Protein AF-A0ABD1BHJ0-F1 (afdb_monomer_lite)

Structure (mmCIF, N/CA/C/O backbone):
data_AF-A0ABD1BHJ0-F1
#
_entry.id   AF-A0ABD1BHJ0-F1
#
loop_
_atom_site.group_PDB
_atom_site.id
_atom_site.type_symbol
_atom_site.label_atom_id
_atom_site.label_alt_id
_atom_site.label_comp_id
_atom_site.label_asym_id
_atom_site.label_entity_id
_atom_site.label_seq_id
_atom_site.pdbx_PDB_ins_code
_atom_site.Cartn_x
_atom_site.Cartn_y
_atom_site.Cartn_z
_atom_site.occupancy
_atom_site.B_iso_or_equiv
_atom_site.auth_seq_id
_atom_site.auth_comp_id
_atom_site.auth_asym_id
_atom_site.auth_atom_id
_atom_site.pdbx_PDB_model_num
ATOM 1 N N . MET A 1 1 ? -0.507 20.090 8.383 1.00 44.88 1 MET A N 1
ATOM 2 C CA . MET A 1 1 ? 0.270 19.363 9.413 1.00 44.88 1 MET A CA 1
ATOM 3 C C . MET A 1 1 ? 1.602 20.083 9.588 1.00 44.88 1 MET A C 1
ATOM 5 O O . MET A 1 1 ? 2.180 20.450 8.573 1.00 44.88 1 MET A O 1
ATOM 9 N N . ARG A 1 2 ? 2.064 20.351 10.818 1.00 35.56 2 ARG A N 1
ATOM 10 C CA . ARG A 1 2 ? 3.440 20.826 11.060 1.00 35.56 2 ARG A CA 1
ATOM 11 C C . ARG A 1 2 ? 4.294 19.608 11.395 1.00 35.56 2 ARG A C 1
ATOM 13 O O . ARG A 1 2 ? 4.164 19.070 12.486 1.00 35.56 2 ARG A O 1
ATOM 20 N N . ILE A 1 3 ? 5.102 19.178 10.435 1.00 48.72 3 ILE A N 1
ATOM 21 C CA . ILE A 1 3 ? 6.221 18.261 10.664 1.00 48.72 3 ILE A CA 1
ATOM 22 C C . ILE A 1 3 ? 7.439 19.158 10.940 1.00 48.72 3 ILE A C 1
ATOM 24 O O . ILE A 1 3 ? 7.550 20.226 10.326 1.00 48.72 3 ILE A O 1
ATOM 28 N N . SER A 1 4 ? 8.280 18.794 11.909 1.00 44.16 4 SER A N 1
ATOM 29 C CA . SER A 1 4 ? 9.524 19.509 12.232 1.00 44.16 4 SER A CA 1
ATOM 30 C C . SER A 1 4 ? 10.478 19.533 11.030 1.00 44.16 4 SER A C 1
ATOM 32 O O . SER A 1 4 ? 10.348 18.736 10.101 1.00 44.16 4 SER A O 1
ATOM 34 N N . LYS A 1 5 ? 11.405 20.499 11.016 1.00 46.59 5 LYS A N 1
ATOM 35 C CA . LYS A 1 5 ? 12.392 20.677 9.930 1.00 46.59 5 LYS A CA 1
ATOM 36 C C . LYS A 1 5 ? 13.788 20.154 10.282 1.00 46.59 5 LYS A C 1
ATOM 38 O O . LYS A 1 5 ? 14.719 20.341 9.505 1.00 46.59 5 LYS A O 1
ATOM 43 N N . ASP A 1 6 ? 13.912 19.534 11.442 1.00 47.56 6 ASP A N 1
ATOM 44 C CA . ASP A 1 6 ? 15.145 18.986 11.983 1.00 47.56 6 ASP A CA 1
ATOM 45 C C . ASP A 1 6 ? 15.348 17.567 11.418 1.00 47.56 6 ASP A C 1
ATOM 47 O O . ASP A 1 6 ? 14.380 16.825 11.254 1.00 47.56 6 ASP A O 1
ATOM 51 N N . ASP A 1 7 ? 16.583 17.209 11.049 1.00 54.78 7 ASP A N 1
ATOM 52 C CA . ASP A 1 7 ? 16.909 16.051 10.184 1.00 54.78 7 ASP A CA 1
ATOM 53 C C . ASP A 1 7 ? 16.924 14.696 10.936 1.00 54.78 7 ASP A C 1
ATOM 55 O O . ASP A 1 7 ? 17.779 13.835 10.721 1.00 54.78 7 ASP A O 1
ATOM 59 N N . GLU A 1 8 ? 15.973 14.514 11.856 1.00 54.75 8 GLU A N 1
ATOM 60 C CA . GLU A 1 8 ? 15.763 13.289 12.635 1.00 54.75 8 GLU A CA 1
ATOM 61 C C . GLU A 1 8 ? 14.581 12.484 12.065 1.00 54.75 8 GLU A C 1
ATOM 63 O O . GLU A 1 8 ? 13.489 13.014 11.884 1.00 54.75 8 GLU A O 1
ATOM 68 N N . ASP A 1 9 ? 14.829 11.201 11.762 1.00 62.19 9 ASP A N 1
ATOM 69 C CA . ASP A 1 9 ? 13.887 10.167 11.289 1.00 62.19 9 ASP A CA 1
ATOM 70 C C . ASP A 1 9 ? 12.600 10.636 10.571 1.00 62.19 9 ASP A C 1
ATOM 72 O O . ASP A 1 9 ? 11.568 10.919 11.179 1.00 62.19 9 ASP A O 1
ATOM 76 N N . VAL A 1 10 ? 12.601 10.567 9.233 1.00 66.62 10 VAL A N 1
ATOM 77 C CA . VAL A 1 10 ? 11.396 10.762 8.404 1.00 66.62 10 VAL A CA 1
ATOM 78 C C . VAL A 1 10 ? 10.384 9.630 8.650 1.00 66.62 10 VAL A C 1
ATOM 80 O O . VAL A 1 10 ? 10.408 8.591 7.987 1.00 66.62 10 VAL A O 1
ATOM 83 N N . VAL A 1 11 ? 9.477 9.832 9.609 1.00 74.62 11 VAL A N 1
ATOM 84 C CA . VAL A 1 11 ? 8.446 8.854 9.988 1.00 74.62 11 VAL A CA 1
ATOM 85 C C . VAL A 1 11 ? 7.331 8.771 8.938 1.00 74.62 11 VAL A C 1
ATOM 87 O O . VAL A 1 11 ? 6.701 9.768 8.581 1.00 74.62 11 VAL A O 1
ATOM 90 N N . ARG A 1 12 ? 7.023 7.550 8.487 1.00 77.69 12 ARG A N 1
ATOM 91 C CA . ARG A 1 12 ? 5.856 7.253 7.641 1.00 77.69 12 ARG A CA 1
ATOM 92 C C . ARG A 1 12 ? 4.585 7.175 8.494 1.00 77.69 12 ARG A C 1
ATOM 94 O O . ARG A 1 12 ? 4.570 6.500 9.520 1.00 77.69 12 ARG A O 1
ATOM 101 N N . VAL A 1 13 ? 3.502 7.813 8.047 1.00 84.62 13 VAL A N 1
ATOM 102 C CA . VAL A 1 13 ? 2.197 7.803 8.735 1.00 84.62 13 VAL A CA 1
ATOM 103 C C . VAL A 1 13 ? 1.048 7.460 7.788 1.00 84.62 13 VAL A C 1
ATOM 105 O O . VAL A 1 13 ? 1.082 7.805 6.607 1.00 84.62 13 VAL A O 1
ATOM 108 N N . ILE A 1 14 ? -0.004 6.838 8.324 1.00 86.25 14 ILE A N 1
ATOM 109 C CA . ILE A 1 14 ? -1.351 6.871 7.732 1.00 86.25 14 ILE A CA 1
ATOM 110 C C . ILE A 1 14 ? -2.115 8.011 8.397 1.00 86.25 14 ILE A C 1
ATOM 112 O O . ILE A 1 14 ? -2.077 8.140 9.617 1.00 86.25 14 ILE A O 1
ATOM 116 N N . PHE A 1 15 ? -2.843 8.802 7.611 1.00 86.56 15 PHE A N 1
ATOM 117 C CA . PHE A 1 15 ? -3.693 9.891 8.088 1.00 86.56 15 PHE A CA 1
ATOM 118 C C . PHE A 1 15 ? -5.139 9.676 7.629 1.00 86.56 15 PHE A C 1
ATOM 120 O O . PHE A 1 15 ? -5.381 9.398 6.455 1.00 86.56 15 PHE A O 1
ATOM 127 N N . ASN A 1 16 ? -6.096 9.824 8.546 1.00 86.31 16 ASN A N 1
ATOM 128 C CA . ASN A 1 16 ? -7.523 9.847 8.245 1.00 86.31 16 ASN A CA 1
ATOM 129 C C . ASN A 1 16 ? -7.983 11.315 8.132 1.00 86.31 16 ASN A C 1
ATOM 131 O O . ASN A 1 16 ? -8.152 11.975 9.161 1.00 86.31 16 ASN A O 1
ATOM 135 N N . PRO A 1 17 ? -8.217 11.848 6.917 1.00 87.62 17 PRO A N 1
ATOM 136 C CA . PRO A 1 17 ? -8.591 13.251 6.738 1.00 87.62 17 PRO A CA 1
ATOM 137 C C . PRO A 1 17 ? -9.986 13.587 7.279 1.00 87.62 17 PRO A C 1
ATOM 139 O O . PRO A 1 17 ? -10.255 14.753 7.551 1.00 87.62 17 PRO A O 1
ATOM 142 N N . SER A 1 18 ? -10.863 12.594 7.464 1.00 90.44 18 SER A N 1
ATOM 143 C CA . SER A 1 18 ? -12.222 12.793 7.982 1.00 90.44 18 SER A CA 1
ATOM 144 C C . SER A 1 18 ? -12.286 12.867 9.510 1.00 90.44 18 SER A C 1
ATOM 146 O O . SER A 1 18 ? -13.229 13.449 10.037 1.00 90.44 18 SER A O 1
ATOM 148 N N . THR A 1 19 ? -11.305 12.304 10.228 1.00 93.81 19 THR A N 1
ATOM 149 C CA . THR A 1 19 ? -11.238 12.359 11.706 1.00 93.81 19 THR A CA 1
ATOM 150 C C . THR A 1 19 ? -10.041 13.144 12.244 1.00 93.81 19 THR A C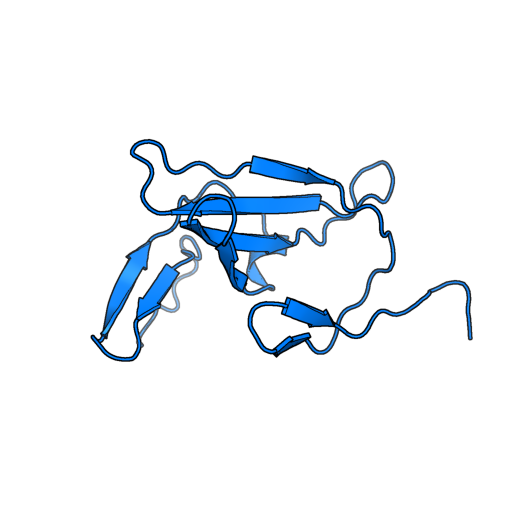 1
ATOM 152 O O . THR A 1 19 ? -9.971 13.401 13.444 1.00 93.81 19 THR A O 1
ATOM 155 N N . GLY A 1 20 ? -9.077 13.507 11.392 1.00 90.69 20 GLY A N 1
ATOM 156 C CA . GLY A 1 20 ? -7.822 14.151 11.792 1.00 90.69 20 GLY A CA 1
ATOM 157 C C . GLY A 1 20 ? -6.835 13.224 12.519 1.00 90.69 20 GLY A C 1
ATOM 158 O O . GLY A 1 20 ? -5.765 13.674 12.929 1.00 90.69 20 GLY A O 1
ATOM 159 N N . GLN A 1 21 ? -7.172 11.943 12.687 1.00 89.56 21 GLN A N 1
ATOM 160 C CA . GLN A 1 21 ? -6.328 10.955 13.360 1.00 89.56 21 GLN A CA 1
ATOM 161 C C . GLN A 1 21 ? -5.203 10.469 12.440 1.00 89.56 21 GLN A C 1
ATOM 163 O O . GLN A 1 21 ? -5.351 10.429 11.217 1.00 89.56 21 GLN A O 1
ATOM 168 N N . TYR A 1 22 ? -4.091 10.036 13.030 1.00 89.31 22 TYR A N 1
ATOM 169 C CA . TYR A 1 22 ? -3.000 9.382 12.314 1.00 89.31 22 TYR A CA 1
ATOM 170 C C . TYR A 1 22 ? -2.454 8.189 13.099 1.00 89.31 22 TYR A C 1
ATOM 172 O O . TYR A 1 22 ? -2.619 8.104 14.315 1.00 89.31 22 TYR A O 1
ATOM 180 N N . ALA A 1 23 ? -1.790 7.283 12.386 1.00 86.12 23 ALA A N 1
ATOM 181 C CA . ALA A 1 23 ? -1.020 6.182 12.948 1.00 86.12 23 ALA A CA 1
ATOM 182 C C . ALA A 1 23 ? 0.391 6.197 12.352 1.00 86.12 23 ALA A C 1
ATOM 184 O O . ALA A 1 23 ? 0.556 6.390 11.145 1.00 86.12 23 ALA A O 1
ATOM 185 N N . ILE A 1 24 ? 1.399 5.996 13.199 1.00 85.69 24 ILE A N 1
ATOM 186 C CA . ILE A 1 24 ? 2.792 5.805 12.782 1.00 85.69 24 ILE A CA 1
ATOM 187 C C . ILE A 1 24 ? 2.944 4.389 12.218 1.00 85.69 24 ILE A C 1
ATOM 189 O O . ILE A 1 24 ? 2.425 3.435 12.796 1.00 85.69 24 ILE A O 1
ATOM 193 N N . LEU A 1 25 ? 3.636 4.260 11.086 1.00 83.12 25 LEU A N 1
ATOM 194 C CA . LEU A 1 25 ? 3.990 2.966 10.507 1.00 83.12 25 LEU A CA 1
ATOM 195 C C . LEU A 1 25 ? 5.341 2.468 11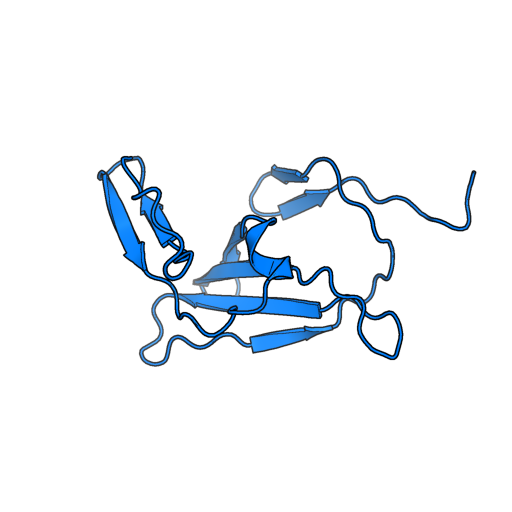.049 1.00 83.12 25 LEU A C 1
ATOM 197 O O . LEU A 1 25 ? 6.170 3.294 11.440 1.00 83.12 25 LEU A O 1
ATOM 201 N N . PRO A 1 26 ? 5.594 1.145 11.046 1.00 83.25 26 PRO A N 1
ATOM 202 C CA . PRO A 1 26 ? 6.874 0.584 11.467 1.00 83.25 26 PRO A CA 1
ATOM 203 C C . PRO A 1 26 ? 8.077 1.183 10.702 1.00 83.25 26 PRO A C 1
ATOM 205 O O . PRO A 1 26 ? 7.962 1.445 9.496 1.00 83.25 26 PRO A O 1
ATOM 208 N N . PRO A 1 27 ? 9.206 1.445 11.394 1.00 71.44 27 PRO A N 1
ATOM 209 C CA . PRO A 1 27 ? 10.306 2.287 10.906 1.00 71.44 27 PRO A CA 1
ATOM 210 C C . PRO A 1 27 ? 11.350 1.547 10.053 1.00 71.44 27 PRO A C 1
ATOM 212 O O . PRO A 1 27 ? 12.353 2.139 9.664 1.00 71.44 27 PRO A O 1
ATOM 215 N N . ASP A 1 28 ? 11.152 0.259 9.793 1.00 66.81 28 ASP A N 1
ATOM 216 C CA . ASP A 1 28 ? 12.075 -0.660 9.120 1.00 66.81 28 ASP A CA 1
ATOM 217 C C . ASP A 1 28 ? 12.299 -0.342 7.627 1.00 66.81 28 ASP A C 1
ATOM 219 O O . ASP A 1 28 ? 13.350 -0.680 7.088 1.00 66.81 28 ASP A O 1
ATOM 223 N N . LEU A 1 29 ? 11.433 0.462 6.992 1.00 66.69 29 LEU A N 1
ATOM 224 C CA . LEU A 1 29 ? 11.687 1.075 5.672 1.00 66.6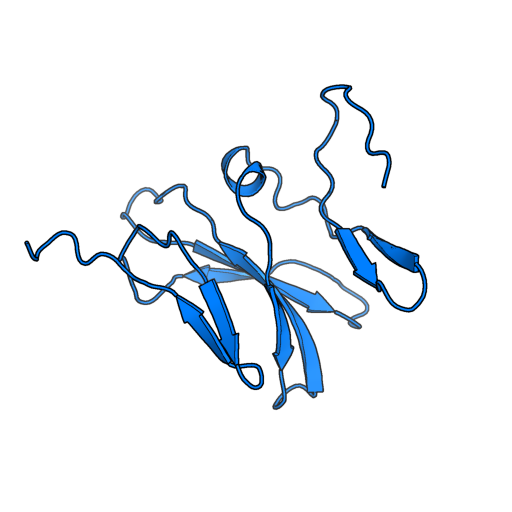9 29 LEU A CA 1
ATOM 225 C C . LEU A 1 29 ? 12.670 2.264 5.738 1.00 66.69 29 LEU A C 1
ATOM 227 O O . LEU A 1 29 ? 12.394 3.351 5.221 1.00 66.69 29 LEU A O 1
ATOM 231 N N . ARG A 1 30 ? 13.804 2.089 6.425 1.00 55.56 30 ARG A N 1
ATOM 232 C CA . ARG A 1 30 ? 14.674 3.191 6.878 1.00 55.56 30 ARG A CA 1
ATOM 233 C C . ARG A 1 30 ? 15.752 3.632 5.877 1.00 55.56 30 ARG A C 1
ATOM 235 O O . ARG A 1 30 ? 16.493 4.572 6.178 1.00 55.56 30 ARG A O 1
ATOM 242 N N . THR A 1 31 ? 15.854 2.996 4.703 1.00 56.53 31 THR A N 1
ATOM 243 C CA . THR A 1 31 ? 16.798 3.413 3.643 1.00 56.53 31 THR A CA 1
ATOM 244 C C . THR A 1 31 ? 16.482 4.828 3.138 1.00 56.53 31 THR A C 1
ATOM 246 O O . THR A 1 31 ? 15.375 5.355 3.298 1.00 56.53 31 THR A O 1
ATOM 249 N N . LYS A 1 32 ? 17.476 5.497 2.540 1.00 51.34 32 LYS A N 1
ATOM 250 C CA . LYS A 1 32 ? 17.314 6.888 2.086 1.00 51.34 32 LYS A CA 1
ATOM 251 C C . LYS A 1 32 ? 16.385 7.009 0.876 1.00 51.34 32 LYS A C 1
ATOM 253 O O . LYS A 1 32 ? 15.717 8.029 0.741 1.00 51.34 32 LYS A O 1
ATOM 258 N N . THR A 1 33 ? 16.307 5.990 0.028 1.00 53.94 33 THR A N 1
ATOM 259 C CA . THR A 1 33 ? 15.524 5.995 -1.220 1.00 53.94 33 THR A CA 1
ATOM 260 C C . THR A 1 33 ? 14.025 5.842 -1.003 1.00 53.94 33 THR A C 1
ATOM 262 O O . THR A 1 33 ? 13.251 6.500 -1.702 1.00 53.94 33 THR A O 1
ATOM 265 N N . TYR A 1 34 ? 13.587 5.130 0.043 1.00 55.84 34 TYR A N 1
ATOM 266 C CA . TYR A 1 34 ? 12.180 5.158 0.457 1.00 55.84 34 TYR A CA 1
ATOM 267 C C . TYR A 1 34 ? 11.688 6.572 0.807 1.00 55.84 34 TYR A C 1
ATOM 269 O O . TYR A 1 34 ? 10.486 6.819 0.724 1.00 55.84 34 TYR A O 1
ATOM 277 N N . ARG A 1 35 ? 12.556 7.516 1.200 1.00 53.19 35 ARG A N 1
ATOM 278 C CA . ARG A 1 35 ? 12.130 8.855 1.663 1.00 53.19 35 ARG A CA 1
ATOM 279 C C . ARG A 1 35 ? 11.424 9.682 0.581 1.00 53.19 35 ARG A C 1
ATOM 281 O O . ARG A 1 35 ? 10.607 10.532 0.920 1.00 53.19 35 ARG A O 1
ATOM 288 N N . ASN A 1 36 ? 11.686 9.401 -0.697 1.00 53.94 36 ASN A N 1
ATOM 289 C CA . ASN A 1 36 ? 11.164 10.183 -1.823 1.00 53.94 36 ASN A CA 1
ATOM 290 C C . ASN A 1 36 ? 9.798 9.697 -2.348 1.00 53.94 36 ASN A C 1
ATOM 292 O O . ASN 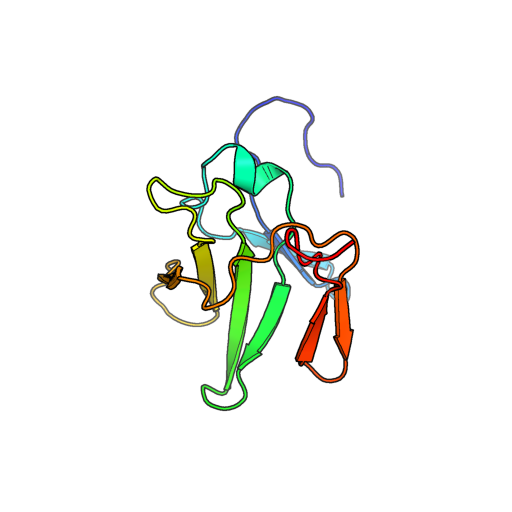A 1 36 ? 9.180 10.390 -3.154 1.00 53.94 36 ASN A O 1
ATOM 296 N N . TYR A 1 37 ? 9.306 8.530 -1.909 1.00 60.47 37 TYR A N 1
ATOM 297 C CA . TYR A 1 37 ? 8.142 7.876 -2.521 1.00 60.47 37 TYR A CA 1
ATOM 298 C C . TYR A 1 37 ? 7.036 7.531 -1.514 1.00 60.47 37 TYR A C 1
ATOM 300 O O . TYR A 1 37 ? 7.207 6.719 -0.599 1.00 60.47 37 TYR A O 1
ATOM 308 N N . GLY A 1 38 ? 5.855 8.123 -1.717 1.00 66.00 38 GLY A N 1
ATOM 309 C CA . GLY A 1 38 ? 4.647 7.826 -0.942 1.00 66.00 38 GLY A CA 1
ATOM 310 C C . GLY A 1 38 ? 4.190 6.366 -1.068 1.00 66.00 38 GLY A C 1
ATOM 311 O O . GLY A 1 38 ? 4.458 5.700 -2.067 1.00 66.00 38 GLY A O 1
ATOM 312 N N . GLY A 1 39 ? 3.504 5.868 -0.035 1.00 75.62 39 GLY A N 1
ATOM 313 C CA . GLY A 1 39 ? 2.892 4.536 -0.034 1.00 75.62 39 GLY A CA 1
ATOM 314 C C . GLY A 1 39 ? 1.412 4.556 -0.431 1.00 75.62 39 GLY A C 1
ATOM 315 O O . GLY A 1 39 ? 0.724 5.557 -0.235 1.00 75.62 39 GLY A O 1
ATOM 316 N N . PHE A 1 40 ? 0.911 3.434 -0.945 1.00 79.56 40 PHE A N 1
ATOM 317 C CA . PHE A 1 40 ? -0.485 3.248 -1.352 1.00 79.56 40 PHE A CA 1
ATOM 318 C C . PHE A 1 40 ? -1.245 2.522 -0.251 1.00 79.56 40 PHE A C 1
ATOM 320 O O . PHE A 1 40 ? -0.951 1.361 0.025 1.00 79.56 40 PHE A O 1
ATOM 327 N N . LEU A 1 41 ? -2.238 3.178 0.348 1.00 85.00 41 LEU A N 1
ATOM 328 C CA . LEU A 1 41 ? -3.234 2.494 1.169 1.00 85.00 41 LEU A CA 1
ATOM 329 C C . LEU A 1 41 ? -4.266 1.834 0.244 1.00 85.00 41 LEU A C 1
ATOM 331 O O . LEU A 1 41 ? -4.888 2.511 -0.574 1.00 85.00 41 LEU A O 1
ATOM 335 N N . GLY A 1 42 ? -4.453 0.525 0.383 1.00 86.25 42 GLY A N 1
ATOM 336 C CA . GLY A 1 42 ? -5.442 -0.254 -0.364 1.00 86.25 42 GLY A CA 1
ATOM 337 C C . GLY A 1 42 ? -6.192 -1.234 0.534 1.00 86.25 42 GLY A C 1
ATOM 338 O O . GLY A 1 42 ? -5.768 -1.517 1.655 1.00 86.25 42 GLY A O 1
ATOM 339 N N . PHE A 1 43 ? -7.309 -1.762 0.038 1.00 86.88 43 PHE A N 1
ATOM 340 C CA . PHE A 1 43 ? -8.074 -2.822 0.695 1.00 86.88 43 PHE A CA 1
ATOM 341 C C . PHE A 1 43 ? -7.914 -4.126 -0.089 1.00 86.88 43 PHE A C 1
ATOM 343 O O . PHE A 1 43 ? -8.172 -4.167 -1.288 1.00 86.88 43 PHE A O 1
ATOM 350 N N . ASP A 1 44 ? -7.484 -5.185 0.590 1.00 86.62 44 ASP A N 1
ATOM 351 C CA . ASP A 1 44 ? -7.452 -6.550 0.072 1.00 86.62 44 ASP A CA 1
ATOM 352 C C . ASP A 1 44 ? -8.835 -7.190 0.295 1.00 86.62 44 ASP A C 1
ATOM 354 O O . ASP A 1 44 ? -9.173 -7.483 1.445 1.00 86.62 44 ASP A O 1
ATOM 358 N N . PRO A 1 45 ? -9.643 -7.428 -0.758 1.00 86.19 45 PRO A N 1
ATOM 359 C CA . PRO A 1 45 ? -10.984 -7.990 -0.610 1.00 86.19 45 PRO A CA 1
ATOM 360 C C . PRO A 1 45 ? -10.985 -9.491 -0.285 1.00 86.19 45 PRO A C 1
ATOM 362 O O . PRO A 1 45 ? -12.004 -9.999 0.182 1.00 86.19 45 PRO A O 1
ATOM 365 N N . ILE A 1 46 ? -9.868 -10.196 -0.505 1.00 88.31 46 ILE A N 1
ATOM 366 C CA . ILE A 1 46 ? -9.729 -11.630 -0.215 1.00 88.31 46 ILE A CA 1
ATOM 367 C C . ILE A 1 46 ? -9.503 -11.806 1.289 1.00 88.31 46 ILE A C 1
ATOM 369 O O . ILE A 1 46 ? -10.261 -12.507 1.957 1.00 88.31 46 ILE A O 1
ATOM 373 N N . GLY A 1 47 ? -8.501 -11.109 1.833 1.00 86.44 47 GLY A N 1
ATOM 374 C CA . GLY A 1 47 ? -8.211 -11.089 3.270 1.00 86.44 47 GLY A CA 1
ATOM 375 C C . GLY A 1 47 ? -9.082 -10.133 4.094 1.00 86.44 47 GLY A C 1
ATOM 376 O O . GLY A 1 47 ? -8.974 -10.128 5.314 1.00 86.44 47 GLY A O 1
ATOM 377 N N . LYS A 1 48 ? -9.932 -9.323 3.445 1.00 89.19 48 LYS A N 1
ATOM 378 C CA . LYS A 1 48 ? -10.810 -8.296 4.047 1.00 89.19 48 LYS A CA 1
ATOM 379 C C . LYS A 1 48 ? -10.070 -7.299 4.952 1.00 89.19 48 LYS A C 1
ATOM 381 O O . LYS A 1 48 ? -10.570 -6.903 6.002 1.00 89.19 48 LYS A O 1
ATOM 386 N N . GLN A 1 49 ? -8.876 -6.896 4.532 1.00 90.00 49 GLN A N 1
ATOM 387 C CA . GLN A 1 49 ? -7.887 -6.200 5.361 1.00 90.00 49 GLN A CA 1
ATOM 388 C C . GLN A 1 49 ? -7.254 -5.026 4.608 1.00 90.00 49 GLN A C 1
ATOM 390 O O . GLN A 1 49 ? -7.048 -5.093 3.395 1.00 90.00 49 GLN A O 1
ATOM 395 N N . PHE A 1 50 ? -6.910 -3.949 5.314 1.00 88.56 50 PHE A N 1
ATOM 396 C CA . PHE A 1 50 ? -6.170 -2.840 4.710 1.00 88.56 50 PHE A CA 1
ATOM 397 C C . PHE A 1 50 ? -4.672 -3.148 4.646 1.00 88.56 50 PHE A C 1
ATOM 399 O O . PHE A 1 50 ? -4.117 -3.799 5.534 1.00 88.56 50 PHE A O 1
ATOM 406 N N . LYS A 1 51 ? -4.009 -2.669 3.592 1.00 89.88 51 LYS A N 1
ATOM 407 C CA . LYS A 1 51 ? -2.571 -2.850 3.360 1.00 89.88 51 LYS A CA 1
ATOM 408 C C . LYS A 1 51 ? -1.927 -1.560 2.875 1.00 89.88 51 LYS A C 1
ATOM 410 O O . LYS A 1 51 ? -2.575 -0.772 2.186 1.00 89.88 51 LYS A O 1
ATOM 415 N N . VAL A 1 52 ? -0.650 -1.373 3.200 1.00 87.38 52 VAL A N 1
ATOM 416 C CA . VAL A 1 52 ? 0.182 -0.297 2.644 1.00 87.38 52 VAL A CA 1
ATOM 417 C C . VAL A 1 52 ? 1.208 -0.912 1.704 1.00 87.38 52 VAL A C 1
ATOM 419 O O . VAL A 1 52 ? 1.961 -1.780 2.128 1.00 87.38 52 VAL A O 1
ATOM 422 N N . LEU A 1 53 ? 1.252 -0.458 0.454 1.00 84.75 53 LEU A N 1
ATOM 423 C CA . LEU A 1 53 ? 2.291 -0.812 -0.516 1.00 84.75 53 LEU A CA 1
ATOM 424 C C . LEU A 1 53 ? 3.316 0.324 -0.611 1.00 84.75 53 LEU A C 1
ATOM 426 O O . LEU A 1 53 ? 2.930 1.483 -0.760 1.00 84.75 53 LEU A O 1
ATOM 430 N N . VAL A 1 54 ? 4.605 0.009 -0.573 1.00 80.81 54 VAL A N 1
ATOM 431 C CA . VAL A 1 54 ? 5.718 0.943 -0.809 1.00 80.81 54 VAL A CA 1
ATOM 432 C C . VAL A 1 54 ? 6.658 0.324 -1.843 1.00 80.81 54 VAL A C 1
ATOM 434 O O . VAL A 1 54 ? 6.810 -0.892 -1.881 1.00 80.81 54 VAL A O 1
ATOM 437 N N . LEU A 1 55 ? 7.261 1.147 -2.699 1.00 76.94 55 LEU A N 1
ATOM 438 C CA . LEU A 1 55 ? 8.251 0.713 -3.686 1.00 76.94 55 LEU A CA 1
ATOM 439 C C . LEU A 1 55 ? 9.647 1.087 -3.193 1.00 76.94 55 LEU A C 1
ATOM 441 O O . LEU A 1 55 ? 9.838 2.217 -2.732 1.00 76.94 55 LEU A O 1
ATOM 445 N N . ASN A 1 56 ? 10.601 0.173 -3.341 1.00 72.88 56 ASN A N 1
ATOM 446 C CA . ASN A 1 56 ? 12.008 0.534 -3.405 1.00 72.88 56 ASN A CA 1
ATOM 447 C C . ASN A 1 56 ? 12.339 1.009 -4.829 1.00 72.88 56 ASN A C 1
ATOM 449 O O . ASN A 1 56 ? 11.697 0.605 -5.800 1.00 72.88 56 ASN A O 1
ATOM 453 N N . TYR A 1 57 ? 13.330 1.887 -4.929 1.00 64.62 57 TYR A N 1
ATOM 454 C CA . TYR A 1 57 ? 13.902 2.365 -6.189 1.00 64.62 57 TYR A CA 1
ATOM 455 C C . TYR A 1 57 ? 15.438 2.274 -6.200 1.00 64.62 57 TYR A C 1
ATOM 457 O O . TYR A 1 57 ? 16.058 2.598 -7.211 1.00 64.62 57 TYR A O 1
ATOM 465 N N . GLU A 1 58 ? 16.063 1.792 -5.118 1.00 61.38 58 GLU A N 1
ATOM 466 C CA . GLU A 1 58 ? 17.296 1.019 -5.270 1.00 61.38 58 GLU A CA 1
ATOM 467 C C . GLU A 1 58 ? 16.935 -0.228 -6.090 1.00 61.38 58 GLU A C 1
ATOM 469 O O . GLU A 1 58 ? 16.213 -1.102 -5.612 1.00 61.38 58 GLU A O 1
ATOM 474 N N . ARG A 1 59 ? 17.380 -0.246 -7.354 1.00 56.72 59 ARG A N 1
ATOM 475 C CA . ARG A 1 59 ? 17.556 -1.487 -8.108 1.00 56.72 59 ARG A CA 1
ATOM 476 C C . ARG A 1 59 ? 18.624 -2.281 -7.374 1.00 56.72 59 ARG A C 1
ATOM 478 O O . ARG A 1 59 ? 19.697 -1.736 -7.103 1.00 56.72 59 ARG A O 1
ATOM 485 N N . ASP A 1 60 ? 18.288 -3.506 -7.000 1.00 56.62 60 ASP A N 1
ATOM 486 C CA . ASP A 1 60 ? 19.216 -4.368 -6.277 1.00 56.62 60 ASP A CA 1
ATOM 487 C C . ASP A 1 60 ? 20.317 -4.903 -7.210 1.00 56.62 60 ASP A C 1
ATOM 489 O O . ASP A 1 60 ? 20.375 -4.547 -8.390 1.00 56.62 60 ASP A O 1
ATOM 493 N N . VAL A 1 61 ? 21.208 -5.752 -6.689 1.00 52.38 61 VAL A N 1
ATOM 494 C CA . VAL A 1 61 ? 22.372 -6.289 -7.434 1.00 52.38 61 VAL A CA 1
ATOM 495 C C . VAL A 1 61 ? 21.997 -6.913 -8.793 1.00 52.38 61 VAL A C 1
ATOM 497 O O . VAL A 1 61 ? 22.797 -6.849 -9.726 1.00 52.38 61 VAL A O 1
ATOM 500 N N . ASP A 1 62 ? 20.777 -7.445 -8.916 1.00 58.50 62 ASP A 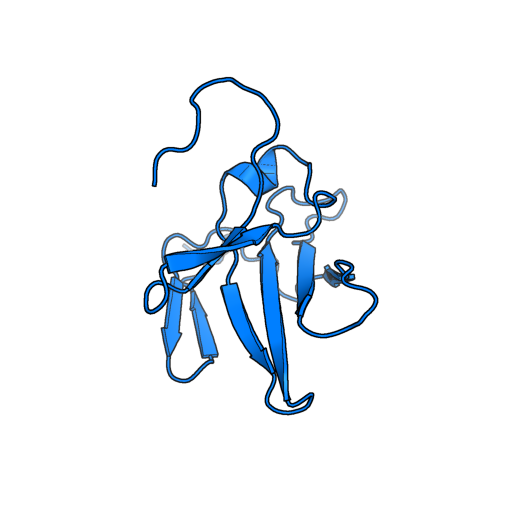N 1
ATOM 501 C CA . ASP A 1 62 ? 20.240 -8.125 -10.103 1.00 58.50 62 ASP A CA 1
ATOM 502 C C . ASP A 1 62 ? 19.169 -7.298 -10.867 1.00 58.50 62 ASP A C 1
ATOM 504 O O . ASP A 1 62 ? 18.317 -7.852 -11.558 1.00 58.50 62 ASP A O 1
ATOM 508 N N . ASP A 1 63 ? 19.186 -5.963 -10.738 1.00 64.44 63 ASP A N 1
ATOM 509 C CA . ASP A 1 63 ? 18.262 -5.001 -11.384 1.00 64.44 63 ASP A CA 1
ATOM 510 C C . ASP A 1 63 ? 16.764 -5.113 -10.999 1.00 64.44 63 ASP A C 1
ATOM 512 O O . ASP A 1 63 ? 15.907 -4.403 -11.541 1.00 64.44 63 ASP A O 1
ATOM 516 N N . GLU A 1 64 ? 16.426 -5.952 -10.017 1.00 69.44 64 GLU A N 1
ATOM 517 C CA . GLU A 1 64 ? 15.052 -6.151 -9.546 1.00 69.44 64 GLU A CA 1
ATOM 518 C C . GLU A 1 64 ? 14.465 -4.926 -8.814 1.00 69.44 64 GLU A C 1
ATOM 520 O O . GLU A 1 64 ? 15.154 -4.183 -8.111 1.00 69.44 64 GLU A O 1
ATOM 525 N N . LEU A 1 65 ? 13.143 -4.736 -8.940 1.00 73.38 65 LEU A N 1
ATOM 526 C CA . LEU A 1 65 ? 12.383 -3.725 -8.197 1.00 73.38 65 LEU A CA 1
ATOM 527 C C . LEU A 1 65 ? 11.673 -4.362 -6.995 1.00 73.38 65 LEU A C 1
ATOM 529 O O . LEU A 1 65 ? 10.712 -5.118 -7.164 1.00 73.38 65 LEU A O 1
ATOM 533 N N . LEU A 1 66 ? 12.093 -4.015 -5.778 1.00 78.75 66 LEU A N 1
ATOM 534 C CA . LEU A 1 66 ? 11.488 -4.520 -4.541 1.00 78.75 66 LEU A CA 1
ATOM 535 C C . LEU A 1 66 ? 10.254 -3.715 -4.110 1.00 78.75 66 LEU A C 1
ATOM 537 O O . LEU A 1 66 ? 10.216 -2.485 -4.177 1.00 78.75 66 LEU A O 1
ATOM 541 N N . TYR A 1 67 ? 9.233 -4.412 -3.616 1.00 81.19 67 TYR A N 1
ATOM 542 C CA . TYR A 1 67 ? 7.984 -3.837 -3.116 1.00 81.19 67 TYR A CA 1
ATOM 543 C C . TYR A 1 67 ? 7.737 -4.314 -1.686 1.00 81.19 67 TYR A C 1
ATOM 545 O O . TYR A 1 67 ? 7.714 -5.508 -1.404 1.00 81.19 67 TYR A O 1
ATOM 553 N N . HIS A 1 68 ? 7.487 -3.378 -0.779 1.00 85.19 68 HIS A N 1
ATOM 554 C CA . HIS A 1 68 ? 7.208 -3.658 0.623 1.00 85.19 68 HIS A CA 1
ATOM 555 C C . HIS A 1 68 ? 5.712 -3.525 0.914 1.00 85.19 68 HIS A C 1
ATOM 557 O O . HIS A 1 68 ? 5.077 -2.531 0.557 1.00 85.19 68 HIS A O 1
ATOM 563 N N . ILE A 1 69 ? 5.139 -4.532 1.575 1.00 87.81 69 ILE A N 1
ATOM 564 C CA . ILE A 1 69 ? 3.723 -4.593 1.949 1.00 87.81 69 ILE A CA 1
ATOM 565 C C . ILE A 1 69 ? 3.586 -4.669 3.466 1.00 87.81 69 ILE A C 1
ATOM 567 O O . ILE A 1 69 ? 4.007 -5.643 4.085 1.00 87.81 69 ILE A O 1
ATOM 571 N N . LEU A 1 70 ? 2.904 -3.687 4.045 1.00 89.88 70 LEU A N 1
ATOM 572 C CA . LEU A 1 70 ? 2.382 -3.747 5.405 1.00 89.88 70 LEU A CA 1
ATOM 573 C C . LEU A 1 70 ? 0.945 -4.264 5.375 1.00 89.88 70 LEU A C 1
ATOM 575 O O . LEU A 1 70 ? 0.170 -3.872 4.501 1.00 89.88 70 LEU A O 1
ATOM 579 N N . THR A 1 71 ? 0.560 -5.086 6.348 1.00 91.00 71 THR A N 1
ATOM 580 C CA . THR A 1 71 ? -0.850 -5.431 6.599 1.00 91.00 71 THR A CA 1
ATOM 581 C C . THR A 1 71 ? -1.300 -4.774 7.899 1.00 91.00 71 THR A C 1
ATOM 583 O O . THR A 1 71 ? -0.539 -4.727 8.861 1.00 91.00 71 THR A O 1
ATOM 586 N N . LEU A 1 72 ? -2.505 -4.202 7.907 1.00 88.69 72 LEU A N 1
ATOM 587 C CA . LEU A 1 72 ? -3.037 -3.418 9.021 1.00 88.69 72 LEU A CA 1
ATOM 588 C C . LEU A 1 72 ? -4.125 -4.198 9.763 1.00 88.69 72 LEU A C 1
ATOM 590 O O . LEU A 1 72 ? -4.935 -4.883 9.141 1.00 88.69 72 LEU A O 1
ATOM 594 N N . GLY A 1 73 ? -4.182 -4.036 11.087 1.00 84.31 73 GLY A N 1
ATOM 595 C CA . GLY A 1 73 ? -5.164 -4.708 11.947 1.00 84.31 73 GLY A CA 1
ATOM 596 C C . GLY A 1 73 ? -4.744 -6.099 12.439 1.00 84.31 73 GLY A C 1
ATOM 597 O O . GLY A 1 73 ? -5.521 -6.750 13.129 1.00 84.31 73 GLY A O 1
ATOM 598 N N . THR A 1 74 ? -3.528 -6.547 12.122 1.00 81.12 74 THR A N 1
ATOM 599 C CA . THR A 1 74 ? -2.879 -7.702 12.758 1.00 81.12 74 THR A CA 1
ATOM 600 C C . THR A 1 74 ? -2.188 -7.285 14.060 1.00 81.12 74 THR A C 1
ATOM 602 O O . THR A 1 74 ? -1.781 -6.137 14.204 1.00 81.12 74 THR A O 1
ATOM 605 N N . GLU A 1 75 ? -2.023 -8.211 15.011 1.00 77.94 75 GLU A N 1
ATOM 606 C CA . GLU A 1 75 ? -1.290 -7.944 16.265 1.00 77.94 75 GLU A CA 1
ATOM 607 C C . GLU A 1 75 ? 0.200 -7.678 16.004 1.00 77.94 75 GLU A C 1
ATOM 609 O O . GLU A 1 75 ? 0.787 -6.754 16.559 1.00 77.94 75 GLU A O 1
ATOM 614 N N . ASN A 1 76 ? 0.792 -8.455 15.092 1.00 78.19 76 ASN A N 1
ATOM 615 C CA . ASN A 1 76 ? 2.124 -8.211 14.555 1.00 78.19 76 ASN A CA 1
ATOM 616 C C . ASN A 1 76 ? 1.992 -7.444 13.235 1.00 78.19 76 ASN A C 1
ATOM 618 O O . ASN A 1 76 ? 1.476 -7.974 12.247 1.00 78.19 76 ASN A O 1
ATOM 622 N N . VAL A 1 77 ? 2.444 -6.190 13.227 1.00 80.19 77 VAL A N 1
ATOM 623 C CA . VAL A 1 77 ? 2.433 -5.300 12.059 1.00 80.19 77 VAL A CA 1
ATOM 624 C C . VAL A 1 77 ? 3.871 -5.172 11.559 1.00 80.19 77 VAL A C 1
ATOM 626 O O . VAL A 1 77 ? 4.624 -4.326 12.028 1.00 80.19 77 VAL A O 1
ATOM 629 N N . THR A 1 78 ? 4.262 -6.056 10.642 1.00 83.75 78 THR A N 1
ATOM 630 C CA . THR A 1 78 ? 5.594 -6.092 10.017 1.00 83.75 78 THR A CA 1
ATOM 631 C C . THR A 1 78 ? 5.481 -5.924 8.507 1.00 83.75 78 THR A C 1
ATOM 633 O O . THR A 1 78 ? 4.478 -6.319 7.898 1.00 83.75 78 THR A O 1
ATOM 636 N N . TRP A 1 79 ? 6.500 -5.337 7.881 1.00 87.31 79 TRP A N 1
ATOM 637 C CA . TRP A 1 79 ? 6.574 -5.312 6.425 1.00 87.31 79 TRP A CA 1
ATOM 638 C C . TRP A 1 79 ? 7.004 -6.687 5.905 1.00 87.31 79 TRP A C 1
ATOM 640 O O . TRP A 1 79 ? 7.872 -7.344 6.476 1.00 87.31 79 TRP A O 1
ATOM 650 N N . ARG A 1 80 ? 6.395 -7.116 4.798 1.00 88.06 80 ARG A N 1
ATOM 651 C CA . ARG A 1 80 ? 6.908 -8.204 3.960 1.00 88.06 80 ARG A CA 1
ATOM 652 C C . ARG A 1 80 ? 7.437 -7.612 2.661 1.00 88.06 80 ARG A C 1
ATOM 654 O O . ARG A 1 80 ? 6.781 -6.755 2.066 1.00 88.06 80 ARG A O 1
ATOM 661 N N . GLU A 1 81 ? 8.568 -8.107 2.204 1.00 85.50 81 GLU A N 1
ATOM 662 C CA . GLU A 1 81 ? 9.110 -7.809 0.885 1.00 85.50 81 GLU A CA 1
ATOM 663 C C . GLU A 1 81 ? 8.499 -8.748 -0.169 1.00 85.50 81 GLU A C 1
ATOM 665 O O . GLU A 1 81 ? 8.153 -9.894 0.134 1.00 85.50 81 GLU A O 1
ATOM 670 N N . ILE A 1 82 ? 8.329 -8.254 -1.396 1.00 84.69 82 ILE A N 1
ATOM 671 C CA . ILE A 1 82 ? 8.082 -9.045 -2.606 1.00 84.69 82 ILE A CA 1
ATOM 672 C C . ILE A 1 82 ? 8.862 -8.438 -3.780 1.00 84.69 82 ILE A C 1
ATOM 674 O O . ILE A 1 82 ? 8.983 -7.218 -3.893 1.00 84.69 82 ILE A O 1
ATOM 678 N N . ILE A 1 83 ? 9.327 -9.290 -4.688 1.00 81.44 83 ILE A N 1
ATOM 679 C CA . ILE A 1 83 ? 9.941 -8.892 -5.960 1.00 81.44 83 ILE A CA 1
ATOM 680 C C . ILE A 1 83 ? 8.840 -8.483 -6.952 1.00 81.44 83 ILE A C 1
ATOM 682 O O . ILE A 1 83 ? 7.763 -9.091 -6.986 1.00 81.44 83 ILE A O 1
ATOM 686 N N . CYS A 1 84 ? 9.084 -7.459 -7.771 1.00 73.81 84 CYS A N 1
ATOM 687 C CA . CYS A 1 84 ? 8.192 -7.108 -8.872 1.00 73.81 84 CYS A CA 1
ATOM 688 C C . CYS A 1 84 ? 8.450 -7.990 -10.104 1.00 73.81 84 CYS A C 1
ATOM 690 O O . CYS A 1 84 ? 9.582 -8.034 -10.574 1.00 73.81 84 CYS A O 1
ATOM 692 N N . PRO A 1 85 ? 7.419 -8.578 -10.740 1.00 69.88 85 PRO A N 1
ATOM 693 C CA . PRO A 1 85 ? 7.569 -9.259 -12.031 1.00 69.88 85 PRO A CA 1
ATOM 694 C C . PRO A 1 85 ? 7.751 -8.286 -13.221 1.00 69.88 85 PRO A C 1
ATOM 696 O O . PRO A 1 85 ? 7.545 -8.675 -14.368 1.00 69.88 85 PRO A O 1
ATOM 699 N N . PHE A 1 86 ? 8.082 -7.015 -12.964 1.00 67.38 86 PHE A N 1
ATOM 700 C CA . PHE A 1 86 ? 8.268 -5.964 -13.965 1.00 67.38 86 PHE A CA 1
ATOM 701 C C . PHE A 1 86 ? 9.478 -5.095 -13.596 1.00 67.38 86 PHE A C 1
ATOM 703 O O . PHE A 1 86 ? 9.485 -4.475 -12.534 1.00 67.38 86 PHE A O 1
ATOM 710 N N . THR A 1 87 ? 10.450 -4.983 -14.500 1.00 61.06 87 THR A N 1
ATOM 711 C CA . THR A 1 87 ? 11.677 -4.168 -14.359 1.00 61.06 87 THR A CA 1
ATOM 712 C C . THR A 1 87 ? 11.516 -2.714 -14.830 1.00 61.06 87 THR A C 1
ATOM 714 O O . THR A 1 87 ? 12.438 -1.911 -14.723 1.00 61.06 87 THR A O 1
ATOM 717 N N . TYR A 1 88 ? 10.339 -2.353 -15.352 1.00 64.38 88 TYR A N 1
ATOM 718 C CA . TYR A 1 88 ? 10.068 -1.088 -16.046 1.00 64.38 88 TYR A CA 1
ATOM 719 C C . TYR A 1 88 ? 10.098 0.141 -15.123 1.00 64.38 88 TYR A C 1
ATOM 721 O O . TYR A 1 88 ? 9.115 0.485 -14.454 1.00 64.38 88 TYR A O 1
ATOM 729 N N . GLY A 1 89 ? 11.271 0.775 -15.082 1.00 58.97 89 GLY A N 1
ATOM 730 C CA . GLY A 1 89 ? 11.704 1.708 -14.049 1.00 58.97 89 GLY A CA 1
ATOM 731 C C . GLY A 1 89 ? 11.622 3.193 -14.393 1.00 58.97 89 GLY A C 1
ATOM 732 O O . GLY A 1 89 ? 12.624 3.881 -14.272 1.00 58.97 89 GLY A O 1
ATOM 733 N N . GLU A 1 90 ? 10.432 3.713 -14.697 1.00 54.31 90 GLU A N 1
ATOM 734 C CA . GLU A 1 90 ? 10.032 5.037 -14.192 1.00 54.31 90 GLU A CA 1
ATOM 735 C C . GLU A 1 90 ? 8.501 5.173 -14.183 1.00 54.31 90 GLU A C 1
ATOM 737 O O . GLU A 1 90 ? 7.808 4.659 -15.061 1.00 54.31 90 GLU A O 1
ATOM 742 N N . ARG A 1 91 ? 7.959 5.808 -13.133 1.00 61.47 91 ARG A N 1
ATOM 743 C CA . ARG A 1 91 ? 6.509 5.932 -12.884 1.00 61.47 91 ARG A CA 1
ATOM 744 C C . ARG A 1 91 ? 6.154 7.338 -12.393 1.00 61.47 91 ARG A C 1
ATOM 746 O O . ARG A 1 91 ? 5.951 7.531 -11.190 1.00 61.47 91 ARG A O 1
ATOM 753 N N . SER A 1 92 ? 6.105 8.295 -13.317 1.00 60.31 92 SER A N 1
ATOM 754 C CA . SER A 1 92 ? 5.881 9.727 -13.057 1.00 60.31 92 SER A CA 1
ATOM 755 C C . SER A 1 92 ? 4.511 10.042 -12.442 1.00 60.31 92 SER A C 1
ATOM 757 O O . SER A 1 92 ? 4.441 10.799 -11.477 1.00 60.31 92 SER A O 1
ATOM 759 N N . GLU A 1 93 ? 3.435 9.418 -12.932 1.00 64.50 93 GLU A N 1
ATOM 760 C CA . GLU A 1 93 ? 2.074 9.593 -12.405 1.00 64.50 93 GLU A CA 1
ATOM 761 C C . GLU A 1 93 ? 1.372 8.258 -12.118 1.00 64.50 93 GLU A C 1
ATOM 763 O O . GLU A 1 93 ? 1.628 7.228 -12.755 1.00 64.50 93 GLU A O 1
ATOM 768 N N . LYS A 1 94 ? 0.505 8.269 -11.095 1.00 69.31 94 LYS A N 1
ATOM 769 C CA . LYS A 1 94 ? -0.119 7.077 -10.500 1.00 69.31 94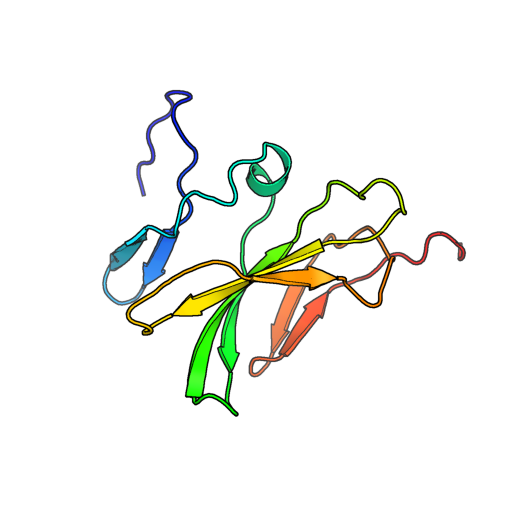 LYS A CA 1
ATOM 770 C C . LYS A 1 94 ? -1.541 7.406 -10.036 1.00 69.31 94 LYS A C 1
ATOM 772 O O . LYS A 1 94 ? -1.732 8.383 -9.315 1.00 69.31 94 LYS A O 1
ATOM 777 N N . ILE A 1 95 ? -2.526 6.587 -10.407 1.00 76.56 95 ILE A N 1
ATOM 778 C CA . ILE A 1 95 ? -3.950 6.794 -10.079 1.00 76.56 95 ILE A CA 1
ATOM 779 C C . ILE A 1 95 ? -4.581 5.508 -9.535 1.00 76.56 95 ILE A C 1
ATOM 781 O O . ILE A 1 95 ? -4.223 4.408 -9.947 1.00 76.56 95 ILE A O 1
ATOM 785 N N . CYS A 1 96 ? -5.541 5.635 -8.616 1.00 75.00 96 CYS A N 1
ATOM 786 C CA . CYS A 1 96 ? -6.296 4.502 -8.078 1.00 75.00 96 CYS A CA 1
ATOM 787 C C . CYS A 1 96 ? -7.762 4.606 -8.512 1.00 75.00 96 CYS A C 1
ATOM 789 O O . CYS A 1 96 ? -8.421 5.603 -8.217 1.00 75.00 96 CYS A O 1
ATOM 791 N N . ILE A 1 97 ? -8.270 3.584 -9.202 1.00 81.31 97 ILE A N 1
ATOM 792 C CA . ILE A 1 97 ? -9.655 3.511 -9.685 1.00 81.31 97 ILE A CA 1
ATOM 793 C C . ILE A 1 97 ? -10.268 2.224 -9.135 1.00 81.31 97 ILE A C 1
ATOM 795 O O . ILE A 1 97 ? -9.762 1.135 -9.389 1.00 81.31 97 ILE A O 1
ATOM 799 N N . ASN A 1 98 ? -11.351 2.342 -8.361 1.00 79.94 98 ASN A N 1
ATOM 800 C CA . ASN A 1 98 ? -12.074 1.211 -7.758 1.00 79.94 98 ASN A CA 1
ATOM 801 C C . ASN A 1 98 ? -11.177 0.220 -6.977 1.00 79.94 98 ASN A C 1
ATOM 803 O O . ASN A 1 98 ? -11.438 -0.980 -6.952 1.00 79.94 98 ASN A O 1
ATOM 807 N N . GLY A 1 99 ? -10.108 0.719 -6.342 1.00 71.62 99 GLY A N 1
ATOM 808 C CA . GLY A 1 99 ? -9.133 -0.089 -5.596 1.00 71.62 99 GLY A CA 1
ATOM 809 C C . GLY A 1 99 ? -8.000 -0.690 -6.439 1.00 71.62 99 GLY A C 1
ATOM 810 O O . GLY A 1 99 ? -7.066 -1.253 -5.871 1.00 71.62 99 GLY A O 1
ATOM 811 N N . VAL A 1 100 ? -8.034 -0.541 -7.767 1.00 75.81 100 VAL A N 1
ATOM 812 C CA . VAL A 1 100 ? -6.955 -0.952 -8.676 1.00 75.81 100 VAL A CA 1
ATOM 813 C C . VAL A 1 100 ? -5.995 0.220 -8.892 1.00 75.81 100 VAL A C 1
ATOM 815 O O . VAL A 1 100 ? -6.418 1.327 -9.226 1.00 75.81 100 VAL A O 1
ATOM 818 N N . SER A 1 101 ? -4.697 -0.023 -8.695 1.00 73.75 101 SER A N 1
ATOM 819 C CA . SER A 1 101 ? -3.636 0.979 -8.858 1.00 73.75 101 SER A CA 1
ATOM 820 C C . SER A 1 101 ? -3.023 0.915 -10.258 1.00 73.75 101 SER A C 1
ATOM 822 O O . SER A 1 101 ? -2.485 -0.117 -10.665 1.00 73.75 101 SER A O 1
ATOM 824 N N . TYR A 1 102 ? -3.074 2.033 -10.975 1.00 77.19 102 TYR A N 1
ATOM 825 C CA . TYR A 1 102 ? -2.515 2.219 -12.311 1.00 77.19 102 TYR A CA 1
ATOM 826 C C . TYR A 1 102 ? -1.322 3.180 -12.243 1.00 77.19 102 TYR A C 1
ATOM 828 O O . TYR A 1 102 ? -1.330 4.144 -11.477 1.00 77.19 102 TYR A O 1
ATOM 836 N N . TYR A 1 103 ? -0.299 2.936 -13.061 1.00 74.38 103 TYR A N 1
ATOM 837 C CA . TYR A 1 103 ? 0.792 3.884 -13.299 1.00 74.38 103 TYR A CA 1
ATOM 838 C C . TYR A 1 103 ? 1.212 3.857 -14.765 1.00 74.38 103 TYR A C 1
ATOM 840 O O . TYR A 1 103 ? 1.061 2.827 -15.424 1.00 74.38 103 TYR A O 1
ATOM 848 N N . ILE A 1 104 ? 1.756 4.972 -15.250 1.00 75.12 104 ILE A N 1
ATOM 849 C CA . ILE A 1 104 ? 2.494 5.008 -16.518 1.00 75.12 104 ILE A CA 1
ATOM 850 C C . ILE A 1 104 ? 3.838 4.313 -16.286 1.00 75.12 104 ILE A C 1
ATOM 852 O O . ILE A 1 104 ? 4.457 4.539 -15.248 1.00 75.12 104 ILE A O 1
ATOM 856 N N . ALA A 1 105 ? 4.253 3.441 -17.205 1.00 72.62 105 ALA A N 1
ATOM 857 C CA . ALA A 1 105 ? 5.539 2.748 -17.176 1.00 72.62 105 ALA A CA 1
ATOM 858 C C . ALA A 1 105 ? 6.333 3.124 -18.427 1.00 72.62 105 ALA A C 1
ATOM 860 O O . ALA A 1 105 ? 5.784 3.039 -19.525 1.00 72.62 105 ALA A O 1
ATOM 861 N N . ALA A 1 106 ? 7.601 3.494 -18.266 1.00 68.62 106 ALA A N 1
ATOM 862 C CA . ALA A 1 106 ? 8.537 3.564 -19.382 1.00 68.62 106 ALA A CA 1
ATOM 863 C C . ALA A 1 106 ? 9.125 2.170 -19.664 1.00 68.62 106 ALA A C 1
ATOM 865 O O . ALA A 1 106 ? 9.603 1.497 -18.748 1.00 68.62 106 ALA A O 1
ATOM 866 N N . ASP A 1 107 ? 9.086 1.750 -20.926 1.00 67.06 107 ASP A N 1
ATOM 867 C CA . ASP A 1 107 ? 9.818 0.590 -21.433 1.00 67.06 107 ASP A CA 1
ATOM 868 C C . ASP A 1 107 ? 11.164 1.103 -21.977 1.00 67.06 107 ASP A C 1
ATOM 870 O O . ASP A 1 107 ? 11.154 1.818 -22.977 1.00 67.06 107 ASP A O 1
ATOM 874 N N . PRO A 1 108 ? 12.309 0.839 -21.316 1.00 61.56 108 PRO A N 1
ATOM 875 C CA . PRO A 1 108 ? 13.589 1.433 -21.704 1.00 61.56 108 PRO A CA 1
ATOM 876 C C . PRO A 1 108 ? 14.115 0.887 -23.039 1.00 61.56 108 PRO A C 1
ATOM 878 O O . PRO A 1 108 ? 14.994 1.504 -23.635 1.00 61.56 108 PRO A O 1
ATOM 881 N N . ASP A 1 109 ? 13.564 -0.233 -23.519 1.00 62.88 109 ASP A N 1
ATOM 882 C CA . ASP A 1 109 ? 13.949 -0.880 -24.775 1.00 62.88 109 ASP A CA 1
ATOM 883 C C . ASP A 1 109 ? 13.079 -0.428 -25.971 1.00 62.88 109 ASP A C 1
ATOM 885 O O . ASP A 1 109 ? 13.145 -1.034 -27.046 1.00 62.88 109 ASP A O 1
ATOM 889 N N . LYS A 1 110 ? 12.221 0.597 -25.802 1.00 57.22 110 LYS A N 1
ATOM 890 C CA . LYS A 1 110 ? 11.347 1.138 -26.863 1.00 57.22 110 LYS A CA 1
ATOM 891 C C . LYS A 1 110 ? 11.280 2.670 -26.855 1.00 57.22 110 LYS A C 1
ATOM 893 O O . LYS A 1 110 ? 10.549 3.257 -26.058 1.00 57.22 110 LYS A O 1
ATOM 898 N N . GLU A 1 111 ? 11.999 3.277 -27.800 1.00 48.31 111 GLU A N 1
ATOM 899 C CA . GLU A 1 111 ? 11.754 4.648 -28.291 1.00 48.31 111 GLU A CA 1
ATOM 900 C C . GLU A 1 111 ? 10.425 4.754 -29.070 1.00 48.31 111 GLU A C 1
ATOM 902 O O . GLU A 1 111 ? 10.054 3.767 -29.752 1.00 48.31 111 GLU A O 1
#

Foldseek 3Di:
DDDDPDPPQPWDWDADPVVRDIDTADRVVPDPQQSVWDWDWFADPVVRWIKTKGWGQPLPPPLWIKIWMWTPPDPDTDIDIDTDPDSQDDFPDWDADPRDIDTDTDDPVDD

InterPro domains:
  IPR013187 F-box associated beta-propeller, type 3 [PF08268] (12-106)
  IPR017451 F-box associated beta-propeller domain [TIGR01640] (12-108)

Radius of gyration: 15.5 Å; chains: 1; bounding box: 35×32×45 Å

pLDDT: mean 72.89, std 13.72, range [35.56, 93.81]

Organism: NCBI:txid228776

Sequence (111 aa):
MRISKDDEDVVRVIFNPSTGQYAILPPDLRTKTYRNYGGFLGFDPIGKQFKVLVLNYERDVDDELLYHILTLGTENVTWREIICPFTYGERSEKICINGVSYYIAADPDKE

Secondary structure (DSSP, 8-state):
-----SSS----EEE-TTT--EEEPPTT--SSGGGG-PPEEEEETTTTEEEEEEE--S--TTS--EEEEEESSSSS--EEEEE-S--------EEEETTEEEE----TT--